Protein AF-H8GHE2-F1 (afdb_monomer)

Organism: NCBI:txid686340

InterPro domains:
  IPR023559 Flagellar transcriptional activator FlhD [PF05247] (31-109)
  IPR036194 Flagellar transcriptional activator FlhD superfamily [G3DSA:1.10.4000.10] (26-106)
  IPR036194 Flagellar transcriptional activator FlhD superfamily [SSF63592] (33-109)

Mean predicted aligned error: 15.44 Å

Sequence (134 aa):
MAPEIDEVMKSAFNNLDDYFERHATLHNKACDAEIYELNLTWLIKARELARENAILAELMMGIAEEDVRLAISQLPNKDIQHIAQSGWLCFSPRFTSHFIRSMTRRQHDIVDVLLGFSGFRRMGHRKGPKIEAD

Radius of gyration: 23.32 Å; Cα contacts (8 Å, |Δi|>4): 79; chains: 1; bounding box: 31×63×75 Å

pLDDT: mean 76.09, std 18.84, range [34.81, 97.88]

Secondary structure (DSSP, 8-state):
--HHHHHHHHHHHHHHHHHHHHHHHHHTS---HHHHHHHHHHHHHHHHHHHH-HHHHHHHH----HHHHHHHHH--HHHHHHHHTTSS-SS-----HHHHHHHTTS---HHHHHHHHTT-------PPPP----

Nearest PDB structures (foldseek):
  8j56-assembly1_E  TM=8.512E-01  e=7.783E-03  Cupriavidus necator
  2avu-assembly1_D  TM=7.614E-01  e=3.659E-03  Escherichia coli
  1g8e-assembly1_A  TM=7.540E-01  e=5.822E-03  Escherichia coli
  8j56-assembly1_B  TM=8.245E-01  e=9.264E-03  Cupriavidus necator

Solvent-accessible surface area (backbone atoms only — not comparable to full-atom values): 8049 Å² total; per-residue (Å²): 131,66,70,68,59,56,53,52,50,50,53,54,50,52,55,48,49,54,50,50,51,56,49,50,60,57,51,68,59,64,57,48,62,66,49,27,52,52,25,38,55,49,53,54,51,46,20,53,31,28,65,76,36,57,66,55,20,23,72,74,71,61,48,77,50,63,69,58,35,53,53,45,41,67,57,50,71,70,56,46,56,54,57,15,56,65,68,57,72,85,68,77,85,79,70,50,75,66,51,56,63,52,55,80,72,50,93,76,56,75,65,56,55,56,51,63,64,68,59,77,76,76,71,79,87,77,85,76,83,83,81,83,80,131

Structure (mmCIF, N/CA/C/O backbone):
data_AF-H8GHE2-F1
#
_entry.id   AF-H8GHE2-F1
#
loop_
_atom_site.group_PDB
_atom_site.id
_atom_site.type_symbol
_atom_site.label_atom_id
_atom_site.label_alt_id
_atom_site.label_comp_id
_atom_site.label_asym_id
_atom_site.label_entity_id
_atom_site.label_seq_id
_atom_site.pdbx_PDB_ins_code
_atom_site.Cartn_x
_atom_site.Cartn_y
_atom_site.Cartn_z
_atom_site.occupancy
_atom_site.B_iso_or_equiv
_atom_site.auth_seq_id
_atom_site.auth_comp_id
_atom_site.auth_asym_id
_atom_site.auth_atom_id
_atom_site.pdbx_PDB_model_num
ATOM 1 N N . MET A 1 1 ? -3.888 -41.631 -12.708 1.00 53.62 1 MET A N 1
ATOM 2 C CA . MET A 1 1 ? -2.846 -40.586 -12.802 1.00 53.62 1 MET A CA 1
ATOM 3 C C . MET A 1 1 ? -1.507 -41.299 -12.755 1.00 53.62 1 MET A C 1
ATOM 5 O O . MET A 1 1 ? -1.362 -42.164 -11.902 1.00 53.62 1 MET A O 1
ATOM 9 N N . ALA A 1 2 ? -0.618 -41.074 -13.725 1.00 59.53 2 ALA A N 1
ATOM 10 C CA . ALA A 1 2 ? 0.632 -41.830 -13.826 1.00 59.53 2 ALA A CA 1
ATOM 11 C C . ALA A 1 2 ? 1.559 -41.497 -12.635 1.00 59.53 2 ALA A C 1
ATOM 13 O O . ALA A 1 2 ? 1.726 -40.312 -12.345 1.00 59.53 2 ALA A O 1
ATOM 14 N N . PRO A 1 3 ? 2.140 -42.500 -11.952 1.00 65.12 3 PRO A N 1
ATOM 15 C CA . PRO A 1 3 ? 2.925 -42.311 -10.726 1.00 65.12 3 PRO A CA 1
ATOM 16 C C . PRO A 1 3 ? 4.155 -41.408 -10.918 1.00 65.12 3 PRO A C 1
ATOM 18 O O . PRO A 1 3 ? 4.525 -40.687 -10.001 1.00 65.12 3 PRO A O 1
ATOM 21 N N . GLU A 1 4 ? 4.719 -41.358 -12.128 1.00 67.44 4 GLU A N 1
ATOM 22 C CA . GLU A 1 4 ? 5.841 -40.472 -12.480 1.00 67.44 4 GLU A CA 1
ATOM 23 C C . GLU A 1 4 ? 5.478 -38.979 -12.419 1.00 67.44 4 GLU A C 1
ATOM 25 O O . GLU A 1 4 ? 6.302 -38.149 -12.046 1.00 67.44 4 GLU A O 1
ATOM 30 N N . ILE A 1 5 ? 4.233 -38.613 -12.744 1.00 68.12 5 ILE A N 1
ATOM 31 C CA . ILE A 1 5 ? 3.784 -37.211 -12.700 1.00 68.12 5 ILE A CA 1
ATOM 32 C C . ILE A 1 5 ? 3.668 -36.741 -11.245 1.00 68.12 5 ILE A C 1
ATOM 34 O O . ILE A 1 5 ? 3.986 -35.594 -10.937 1.00 68.12 5 ILE A O 1
ATOM 38 N N . 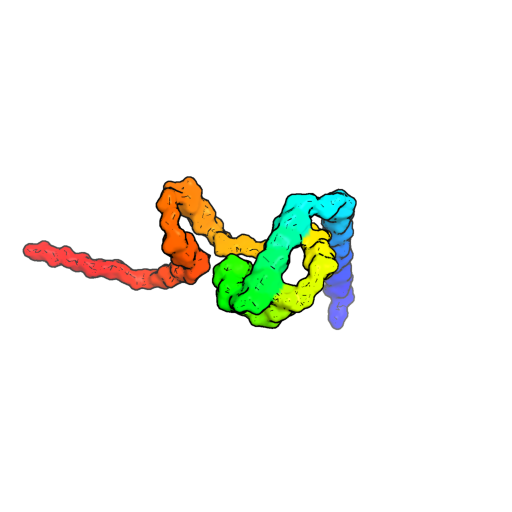ASP A 1 6 ? 3.250 -37.636 -10.352 1.00 72.75 6 ASP A N 1
ATOM 39 C CA . ASP A 1 6 ? 3.081 -37.347 -8.927 1.00 72.75 6 ASP A CA 1
ATOM 40 C C . ASP A 1 6 ? 4.438 -37.129 -8.233 1.00 72.75 6 ASP A C 1
ATOM 42 O O . ASP A 1 6 ? 4.576 -36.263 -7.369 1.00 72.75 6 ASP A O 1
ATOM 46 N N . GLU A 1 7 ? 5.469 -37.858 -8.665 1.00 77.88 7 GLU A N 1
ATOM 47 C CA . GLU A 1 7 ? 6.840 -37.728 -8.161 1.00 77.88 7 GLU A CA 1
ATOM 48 C C . GLU A 1 7 ? 7.516 -36.438 -8.657 1.00 77.88 7 GLU A C 1
ATOM 50 O O . GLU A 1 7 ? 8.134 -35.706 -7.876 1.00 77.88 7 GLU A O 1
ATOM 55 N N . VAL A 1 8 ? 7.312 -36.084 -9.932 1.00 74.81 8 VAL A N 1
ATOM 56 C CA . VAL A 1 8 ? 7.788 -34.811 -10.496 1.00 74.81 8 VAL A CA 1
ATOM 57 C C . VAL A 1 8 ? 7.095 -33.625 -9.826 1.00 74.81 8 VAL A C 1
ATOM 59 O O . VAL A 1 8 ? 7.775 -32.676 -9.436 1.00 74.81 8 VAL A O 1
ATOM 62 N N . MET A 1 9 ? 5.776 -33.682 -9.614 1.00 69.31 9 MET A N 1
ATOM 63 C CA . MET A 1 9 ? 5.053 -32.624 -8.900 1.00 69.31 9 MET A CA 1
ATOM 64 C C . MET A 1 9 ? 5.540 -32.482 -7.457 1.00 69.31 9 MET A C 1
ATOM 66 O O . MET A 1 9 ? 5.852 -31.369 -7.040 1.00 69.31 9 MET A O 1
ATOM 70 N N . LYS A 1 10 ? 5.688 -33.584 -6.710 1.00 74.00 10 LYS A N 1
ATOM 71 C CA . LYS A 1 10 ? 6.223 -33.552 -5.337 1.00 74.00 10 LYS A CA 1
ATOM 72 C C . LYS A 1 10 ? 7.630 -32.962 -5.272 1.00 74.00 10 LYS A C 1
ATOM 74 O O . LYS A 1 10 ? 7.894 -32.141 -4.402 1.00 74.00 10 LYS A O 1
ATOM 79 N N . SER A 1 11 ? 8.515 -33.313 -6.205 1.00 76.75 11 SER A N 1
ATOM 80 C CA . SER A 1 11 ? 9.862 -32.725 -6.242 1.00 76.75 11 SER A CA 1
ATOM 81 C C . SER A 1 11 ? 9.844 -31.226 -6.572 1.00 76.75 11 SER A C 1
ATOM 83 O O . SER A 1 11 ? 10.609 -30.462 -5.987 1.00 76.75 11 SER A O 1
ATOM 85 N N . ALA A 1 12 ? 8.942 -30.775 -7.450 1.00 69.56 12 ALA A N 1
ATOM 86 C CA . ALA A 1 12 ? 8.763 -29.357 -7.752 1.00 69.56 12 ALA A CA 1
ATOM 87 C C . ALA A 1 12 ? 8.222 -28.568 -6.547 1.00 69.56 12 ALA A C 1
ATOM 89 O O . ALA A 1 12 ? 8.706 -27.469 -6.287 1.00 69.56 12 ALA A O 1
ATOM 90 N N . PHE A 1 13 ? 7.274 -29.136 -5.793 1.00 70.50 13 PHE A N 1
ATOM 91 C CA . PHE A 1 13 ? 6.762 -28.529 -4.560 1.00 70.50 13 PHE A CA 1
ATOM 92 C C . PHE A 1 13 ? 7.832 -28.455 -3.468 1.00 70.50 13 PHE A C 1
ATOM 94 O O . PHE A 1 13 ? 8.051 -27.379 -2.928 1.00 70.50 13 PHE A O 1
ATOM 101 N N . ASN A 1 14 ? 8.590 -29.529 -3.239 1.00 74.75 14 ASN A N 1
ATOM 102 C CA . ASN A 1 14 ? 9.676 -29.517 -2.252 1.00 74.75 14 ASN A CA 1
ATOM 103 C C . ASN A 1 14 ? 10.767 -28.484 -2.598 1.00 74.75 14 ASN A C 1
ATOM 105 O O . ASN A 1 14 ? 11.297 -27.817 -1.718 1.00 74.75 14 ASN A O 1
ATOM 109 N N . ASN A 1 15 ? 11.078 -28.297 -3.886 1.00 71.94 15 ASN A N 1
ATOM 110 C CA . ASN A 1 15 ? 12.021 -27.259 -4.322 1.00 71.94 15 ASN A CA 1
ATOM 111 C C . ASN A 1 15 ? 11.490 -25.832 -4.093 1.00 71.94 15 ASN A C 1
ATOM 113 O O . ASN A 1 15 ? 12.281 -24.905 -3.904 1.00 71.94 15 ASN A O 1
ATOM 117 N N . LEU A 1 16 ? 10.169 -25.640 -4.142 1.00 69.06 16 LEU A N 1
ATOM 118 C CA . LEU A 1 16 ? 9.532 -24.368 -3.803 1.00 69.06 16 LEU A CA 1
ATOM 119 C C . LEU A 1 16 ? 9.547 -24.138 -2.292 1.00 69.06 16 LEU A C 1
ATOM 121 O O . LEU A 1 16 ? 9.863 -23.030 -1.869 1.00 69.06 16 LEU A O 1
ATOM 125 N N . ASP A 1 17 ? 9.284 -25.170 -1.494 1.00 70.25 17 ASP A N 1
ATOM 126 C CA . ASP A 1 17 ? 9.360 -25.099 -0.033 1.00 70.25 17 ASP A CA 1
ATOM 127 C C . ASP A 1 17 ? 10.781 -24.739 0.424 1.00 70.25 17 ASP A C 1
ATOM 129 O O . ASP A 1 17 ? 10.958 -23.774 1.166 1.00 70.25 17 ASP A O 1
ATOM 133 N N . ASP A 1 18 ? 11.808 -25.384 -0.139 1.00 73.06 18 ASP A N 1
ATOM 134 C CA . ASP A 1 18 ? 13.217 -25.031 0.082 1.00 73.06 18 ASP A CA 1
ATOM 135 C C . ASP A 1 18 ? 13.535 -23.583 -0.341 1.00 73.06 18 ASP A C 1
ATOM 137 O O . ASP A 1 18 ? 14.324 -22.883 0.305 1.00 73.06 18 ASP A O 1
ATOM 141 N N . TYR A 1 19 ? 12.946 -23.111 -1.446 1.00 70.44 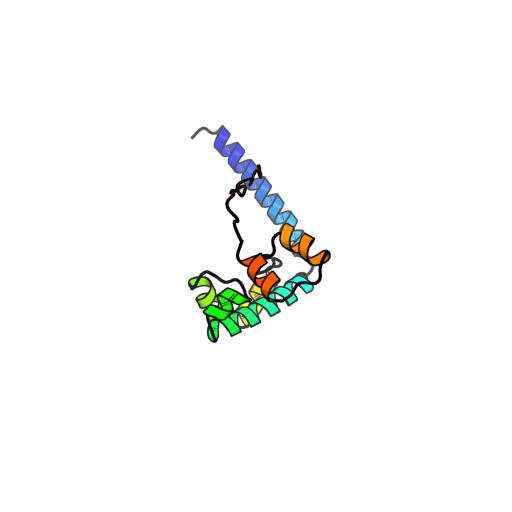19 TYR A N 1
ATOM 142 C CA . TYR A 1 19 ? 13.098 -21.729 -1.904 1.00 70.44 19 TYR A CA 1
ATOM 143 C C . TYR A 1 19 ? 12.469 -20.741 -0.913 1.00 70.44 19 TYR A C 1
ATOM 145 O O . TYR A 1 19 ? 13.109 -19.745 -0.559 1.00 70.44 19 TYR A O 1
ATOM 153 N N . PHE A 1 20 ? 11.264 -21.030 -0.418 1.00 72.12 20 PHE A N 1
ATOM 154 C CA . PHE A 1 20 ? 10.579 -20.209 0.577 1.00 72.12 20 PHE A CA 1
ATOM 155 C C . PHE A 1 20 ? 11.281 -20.243 1.936 1.00 72.12 20 PHE A C 1
ATOM 157 O O . PHE A 1 20 ? 11.421 -19.188 2.551 1.00 72.12 20 PHE A O 1
ATOM 164 N N . GLU A 1 21 ? 11.804 -21.387 2.380 1.00 72.94 21 GLU A N 1
ATOM 165 C CA . GLU A 1 21 ? 12.572 -21.499 3.626 1.00 72.94 21 GLU A CA 1
ATOM 166 C C . GLU A 1 21 ? 13.890 -20.714 3.572 1.00 72.94 21 GLU A C 1
ATOM 168 O O . GLU A 1 21 ? 14.234 -20.002 4.524 1.00 72.94 21 GLU A O 1
ATOM 173 N N . ARG A 1 22 ? 14.610 -20.765 2.442 1.00 64.62 22 ARG A N 1
ATOM 174 C CA . ARG A 1 22 ? 15.820 -19.948 2.217 1.00 64.62 22 ARG A CA 1
ATOM 175 C C . ARG A 1 22 ? 15.509 -18.454 2.189 1.00 64.62 22 ARG A C 1
ATOM 177 O O . ARG A 1 22 ? 16.282 -17.648 2.706 1.00 64.62 22 ARG A O 1
ATOM 184 N N . HIS A 1 23 ? 14.372 -18.069 1.616 1.00 57.16 23 HIS A N 1
ATOM 185 C CA . HIS A 1 23 ? 13.930 -16.675 1.635 1.00 57.16 23 HIS A CA 1
ATOM 186 C C . HIS A 1 23 ? 13.446 -16.235 3.025 1.00 57.16 23 HIS A C 1
ATOM 188 O O . HIS A 1 23 ? 13.732 -15.114 3.443 1.00 57.16 23 HIS A O 1
ATOM 194 N N . ALA A 1 24 ? 12.787 -17.116 3.779 1.00 59.38 24 ALA A N 1
ATOM 195 C CA . ALA A 1 24 ? 12.355 -16.865 5.152 1.00 59.38 24 ALA A CA 1
ATOM 196 C C . ALA A 1 24 ? 13.548 -16.707 6.111 1.00 59.38 24 ALA A C 1
ATOM 198 O O . ALA A 1 24 ? 13.525 -15.862 7.006 1.00 59.38 24 ALA A O 1
ATOM 199 N N . THR A 1 25 ? 14.635 -17.454 5.899 1.00 59.31 25 THR A N 1
ATOM 200 C CA . THR A 1 25 ? 15.885 -17.280 6.662 1.00 59.31 25 THR A CA 1
ATOM 201 C C . THR A 1 25 ? 16.610 -15.971 6.336 1.00 59.31 25 THR A C 1
ATOM 203 O O . THR A 1 25 ? 17.252 -15.410 7.224 1.00 59.31 25 THR A O 1
ATOM 206 N N . LEU A 1 26 ? 16.465 -15.434 5.119 1.00 55.16 26 LEU A N 1
ATOM 207 C CA . LEU A 1 26 ? 16.932 -14.083 4.770 1.00 55.16 26 LEU A CA 1
ATOM 208 C C . LEU A 1 26 ? 16.056 -12.984 5.393 1.00 55.16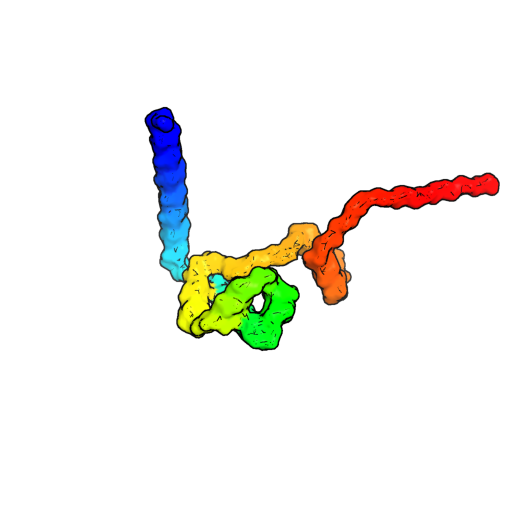 26 LEU A C 1
ATOM 210 O O . LEU A 1 26 ? 16.588 -11.978 5.853 1.00 55.16 26 LEU A O 1
ATOM 214 N N . HIS A 1 27 ? 14.743 -13.206 5.467 1.00 51.66 27 HIS A N 1
ATOM 215 C CA . HIS A 1 27 ? 13.759 -12.305 6.084 1.00 51.66 27 HIS A CA 1
ATOM 216 C C . HIS A 1 27 ? 13.899 -12.221 7.619 1.00 51.66 27 HIS A C 1
ATOM 218 O O . HIS A 1 27 ? 13.686 -11.179 8.232 1.00 51.66 27 HIS A O 1
ATOM 224 N N . ASN A 1 28 ? 14.393 -13.291 8.251 1.00 50.16 28 ASN A N 1
ATOM 225 C CA . ASN A 1 28 ? 14.718 -13.315 9.684 1.00 50.16 28 ASN A CA 1
ATOM 226 C C . ASN A 1 28 ? 15.886 -12.393 10.093 1.00 50.16 28 ASN A C 1
ATOM 228 O O . ASN A 1 28 ? 16.117 -12.189 11.289 1.00 50.16 28 ASN A O 1
ATOM 232 N N . LYS A 1 29 ? 16.613 -11.788 9.143 1.00 52.59 29 LYS A N 1
ATOM 233 C CA . LYS A 1 29 ? 17.435 -10.611 9.442 1.00 52.59 29 LYS A CA 1
ATOM 234 C C . LYS A 1 29 ? 16.517 -9.400 9.490 1.00 52.59 29 LYS A C 1
ATOM 236 O O . LYS A 1 29 ? 16.296 -8.794 8.456 1.00 52.59 29 LYS A O 1
ATOM 241 N N . ALA A 1 30 ? 16.024 -9.100 10.695 1.00 55.78 30 ALA A N 1
ATOM 242 C CA . ALA A 1 30 ? 15.385 -7.849 11.102 1.00 55.78 30 ALA A CA 1
ATOM 243 C C . ALA A 1 30 ? 14.546 -7.201 9.995 1.00 55.78 30 ALA A C 1
ATOM 245 O O . ALA A 1 30 ? 15.123 -6.495 9.176 1.00 55.78 30 ALA A O 1
ATOM 246 N N . CYS A 1 31 ? 13.220 -7.433 10.016 1.00 62.00 31 CYS A N 1
ATOM 247 C CA . CYS A 1 31 ? 12.218 -6.756 9.183 1.00 62.00 31 CYS A CA 1
ATOM 248 C C . CYS A 1 31 ? 12.779 -5.444 8.644 1.00 62.00 31 CYS A C 1
ATOM 250 O O . CYS A 1 31 ? 12.968 -4.515 9.433 1.00 62.00 31 CYS A O 1
ATOM 252 N N . ASP A 1 32 ? 13.133 -5.442 7.357 1.00 79.81 32 ASP A N 1
ATOM 253 C CA . ASP A 1 32 ? 13.855 -4.342 6.730 1.00 79.81 32 ASP A CA 1
ATOM 254 C C . ASP A 1 32 ? 13.169 -3.034 7.134 1.00 79.81 32 ASP A C 1
ATOM 256 O O . ASP A 1 32 ? 11.985 -2.830 6.849 1.00 79.81 32 ASP A O 1
ATOM 260 N N . ALA A 1 33 ? 13.879 -2.221 7.922 1.00 86.81 33 ALA A N 1
ATOM 261 C CA . ALA A 1 33 ? 13.288 -1.072 8.592 1.00 86.81 33 ALA A CA 1
ATOM 262 C C . ALA A 1 33 ? 12.727 -0.081 7.567 1.00 86.81 33 ALA A C 1
ATOM 264 O O . ALA A 1 33 ? 11.680 0.517 7.806 1.00 86.81 33 ALA A O 1
ATOM 265 N N . GLU A 1 34 ? 13.362 0.017 6.396 1.00 89.31 34 GLU A N 1
ATOM 266 C CA . GLU A 1 34 ? 12.899 0.865 5.303 1.00 89.31 34 GLU A CA 1
ATOM 267 C C . GLU A 1 34 ? 11.597 0.317 4.707 1.00 89.31 34 GLU A C 1
ATOM 269 O O . GLU A 1 34 ? 10.641 1.071 4.503 1.00 89.31 34 GLU A O 1
ATOM 274 N N . ILE A 1 35 ? 11.507 -1.001 4.486 1.00 90.81 35 ILE A N 1
ATOM 275 C CA . ILE A 1 35 ? 10.271 -1.642 4.003 1.00 90.81 35 ILE A CA 1
ATOM 276 C C . ILE A 1 35 ? 9.143 -1.474 5.024 1.00 90.81 35 ILE A C 1
ATOM 278 O O . ILE A 1 35 ? 8.018 -1.137 4.646 1.00 90.81 35 ILE A O 1
ATOM 282 N N . TYR A 1 36 ? 9.433 -1.665 6.312 1.00 93.06 36 TYR A N 1
ATOM 283 C CA . TYR A 1 36 ? 8.461 -1.460 7.382 1.00 93.06 36 TYR A CA 1
ATOM 284 C C . TYR A 1 36 ? 7.929 -0.024 7.391 1.00 93.06 36 TYR A C 1
ATOM 286 O O . TYR A 1 36 ? 6.713 0.176 7.393 1.00 93.06 36 TYR A O 1
ATOM 294 N N . GLU A 1 37 ? 8.811 0.977 7.366 1.00 94.75 37 GLU A N 1
ATOM 295 C CA . GLU A 1 37 ? 8.421 2.390 7.394 1.00 94.75 37 GLU A CA 1
ATOM 296 C C . GLU A 1 37 ? 7.613 2.796 6.155 1.00 94.75 37 GLU A C 1
ATOM 298 O O . GLU A 1 37 ? 6.592 3.487 6.278 1.00 94.75 37 GLU A O 1
ATOM 303 N N . LEU A 1 38 ? 8.016 2.322 4.971 1.00 95.38 38 LEU A N 1
ATOM 304 C CA . LEU A 1 38 ? 7.284 2.539 3.723 1.00 95.38 38 LEU A CA 1
ATOM 305 C C . LEU A 1 38 ? 5.885 1.926 3.782 1.00 95.38 38 LEU A C 1
ATOM 307 O O . LEU A 1 38 ? 4.900 2.605 3.477 1.00 95.38 38 LEU A O 1
ATOM 311 N N . ASN A 1 39 ? 5.782 0.669 4.212 1.00 95.94 39 ASN A N 1
ATOM 312 C CA . ASN A 1 39 ? 4.502 -0.017 4.335 1.00 95.94 39 ASN A CA 1
ATOM 313 C C . ASN A 1 39 ? 3.596 0.658 5.359 1.00 95.94 39 ASN A C 1
ATOM 315 O O . ASN A 1 39 ? 2.422 0.895 5.080 1.00 95.94 39 ASN A O 1
ATOM 319 N N . LEU A 1 40 ? 4.137 0.994 6.529 1.00 96.50 40 LEU A N 1
ATOM 320 C CA . LEU A 1 40 ? 3.390 1.638 7.600 1.00 96.50 40 LEU A CA 1
ATOM 321 C C . LEU A 1 40 ? 2.816 2.978 7.129 1.00 96.50 40 LEU A C 1
ATOM 323 O O . LEU A 1 40 ? 1.623 3.237 7.297 1.00 96.50 40 LEU A O 1
ATOM 327 N N . THR A 1 41 ? 3.645 3.801 6.486 1.00 97.38 41 THR A N 1
ATOM 328 C CA . THR A 1 41 ? 3.241 5.109 5.954 1.00 97.38 41 THR A CA 1
ATOM 329 C C . THR A 1 41 ? 2.165 4.955 4.883 1.00 97.38 41 THR A C 1
ATOM 331 O O . THR A 1 41 ? 1.141 5.644 4.920 1.00 97.38 41 THR A O 1
ATOM 334 N N . TRP A 1 42 ? 2.359 4.014 3.956 1.00 96.94 42 TRP A N 1
ATOM 335 C CA . TRP A 1 42 ? 1.400 3.741 2.893 1.00 96.94 42 TRP A CA 1
ATOM 336 C C . TRP A 1 42 ? 0.052 3.266 3.450 1.00 96.94 42 TRP A C 1
ATOM 338 O O . TRP A 1 42 ? -0.979 3.827 3.087 1.00 96.94 42 TRP A O 1
ATOM 348 N N . LEU A 1 43 ? 0.045 2.298 4.374 1.00 97.38 43 LEU A N 1
ATOM 349 C CA . LEU A 1 43 ? -1.171 1.729 4.972 1.00 97.38 43 LEU A CA 1
ATOM 350 C C . LEU A 1 43 ? -1.957 2.765 5.782 1.00 97.38 43 LEU A C 1
ATOM 352 O O . LEU A 1 43 ? -3.187 2.813 5.696 1.00 97.38 43 LEU A O 1
ATOM 356 N N . ILE A 1 44 ? -1.264 3.617 6.546 1.00 97.88 44 ILE A N 1
ATOM 357 C CA . ILE A 1 44 ? -1.899 4.713 7.287 1.00 97.88 44 ILE A CA 1
ATOM 358 C C . ILE A 1 44 ? -2.600 5.658 6.312 1.00 97.88 44 ILE A C 1
ATOM 360 O O . ILE A 1 44 ? -3.786 5.947 6.500 1.00 97.88 44 ILE A O 1
ATOM 364 N N . LYS A 1 45 ? -1.902 6.089 5.252 1.00 97.50 45 LYS A N 1
ATOM 365 C CA . LYS A 1 45 ? -2.472 7.028 4.283 1.00 97.50 45 LYS A CA 1
ATOM 366 C C . LYS A 1 45 ? -3.598 6.405 3.461 1.00 97.50 45 LYS A C 1
ATOM 368 O O . LYS A 1 45 ? -4.607 7.059 3.203 1.00 97.50 45 LYS A O 1
ATOM 373 N N . ALA A 1 46 ? -3.454 5.137 3.087 1.00 96.81 46 ALA A N 1
ATOM 374 C CA . ALA A 1 46 ? -4.475 4.379 2.378 1.00 96.81 46 ALA A CA 1
ATOM 375 C C . ALA A 1 46 ? -5.766 4.288 3.199 1.00 96.81 46 ALA A C 1
ATOM 377 O O . ALA A 1 46 ? -6.844 4.546 2.668 1.00 96.81 46 ALA A O 1
ATOM 378 N N . ARG A 1 47 ? -5.667 3.998 4.502 1.00 97.62 47 ARG A N 1
ATOM 379 C CA . ARG A 1 47 ? -6.826 3.949 5.401 1.00 97.62 47 ARG A CA 1
ATOM 380 C C . ARG A 1 47 ? -7.480 5.309 5.607 1.00 97.62 47 ARG A C 1
ATOM 382 O O . ARG A 1 47 ? -8.705 5.375 5.624 1.00 97.62 47 ARG A O 1
ATOM 389 N N . GLU A 1 48 ? -6.690 6.364 5.787 1.00 97.50 48 GLU A N 1
ATOM 390 C CA . GLU A 1 48 ? -7.194 7.740 5.893 1.00 97.50 48 GLU A CA 1
ATOM 391 C C . GLU A 1 48 ? -8.035 8.097 4.659 1.00 97.50 48 GLU A C 1
ATOM 393 O O . GLU A 1 48 ? -9.226 8.378 4.780 1.00 97.50 48 GLU A O 1
ATOM 398 N N . LEU A 1 49 ? -7.459 7.947 3.462 1.00 96.81 49 LEU A N 1
ATOM 399 C CA . LEU A 1 49 ? -8.154 8.251 2.212 1.00 96.81 49 LEU A CA 1
ATOM 400 C C . LEU A 1 49 ? -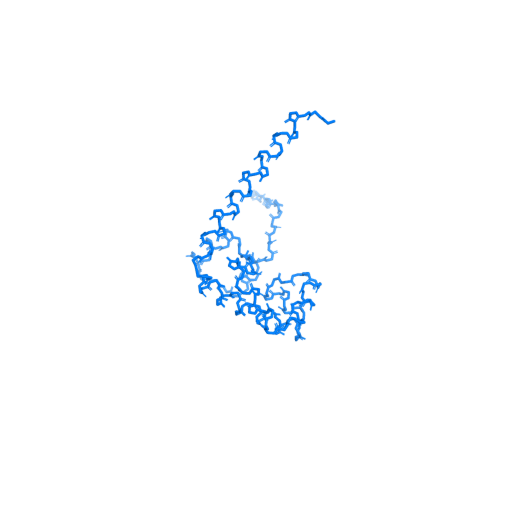9.353 7.330 1.968 1.00 96.81 49 LEU A C 1
ATOM 402 O O . LEU A 1 49 ? -10.388 7.801 1.513 1.00 96.81 49 LEU A O 1
ATOM 406 N N . ALA A 1 50 ? -9.255 6.039 2.290 1.00 96.31 50 ALA A N 1
ATOM 407 C CA . ALA A 1 50 ? -10.367 5.106 2.115 1.00 96.31 50 ALA A CA 1
ATOM 408 C C . ALA A 1 50 ? -11.570 5.435 3.017 1.00 96.31 50 ALA A C 1
ATOM 410 O O . ALA A 1 50 ? -12.704 5.164 2.630 1.00 96.31 50 ALA A O 1
ATOM 411 N N . ARG A 1 51 ? -11.342 6.032 4.197 1.00 95.88 51 ARG A N 1
ATOM 412 C CA . ARG A 1 51 ? -12.415 6.501 5.093 1.00 95.88 51 ARG A CA 1
ATOM 413 C C . ARG A 1 51 ? -13.041 7.808 4.632 1.00 95.88 51 ARG A C 1
ATOM 415 O O . ARG A 1 51 ? -14.243 7.989 4.783 1.00 95.88 51 ARG A O 1
ATOM 422 N N . GLU A 1 52 ? -12.221 8.724 4.129 1.00 95.38 52 GLU A N 1
ATOM 423 C CA . GLU A 1 52 ? -12.667 10.069 3.765 1.00 95.38 52 GLU A CA 1
ATOM 424 C C . GLU A 1 52 ? -13.291 10.117 2.370 1.00 95.38 52 GLU A C 1
ATOM 426 O O . GLU A 1 52 ? -14.339 10.731 2.173 1.00 95.38 52 GLU A O 1
ATOM 431 N N . ASN A 1 53 ? -12.639 9.494 1.386 1.00 93.25 53 ASN A N 1
ATOM 432 C CA . ASN A 1 53 ? -13.043 9.553 -0.010 1.00 93.25 53 ASN A CA 1
ATOM 433 C C . ASN A 1 53 ? -12.475 8.369 -0.812 1.00 93.25 53 ASN A C 1
ATOM 435 O O . ASN A 1 53 ? -11.322 8.377 -1.257 1.00 93.25 53 ASN A O 1
ATOM 439 N N . ALA A 1 54 ? -13.330 7.381 -1.080 1.00 88.56 54 ALA A N 1
ATOM 440 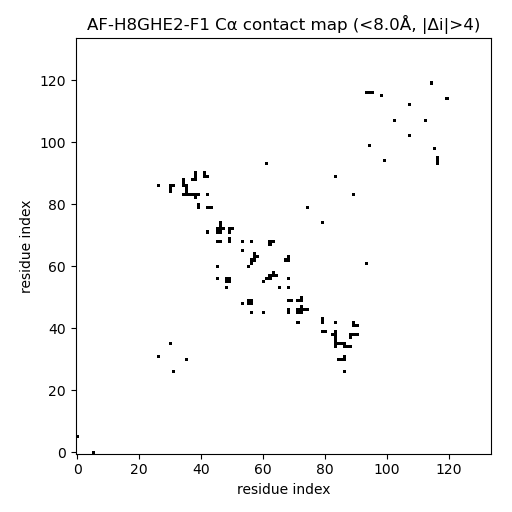C CA . ALA A 1 54 ? -12.970 6.187 -1.844 1.00 88.56 54 ALA A CA 1
ATOM 441 C C . ALA A 1 54 ? -12.418 6.497 -3.251 1.00 88.56 54 ALA A C 1
ATOM 443 O O . ALA A 1 54 ? -11.523 5.793 -3.719 1.00 88.56 54 ALA A O 1
ATOM 444 N N . ILE A 1 55 ? -12.883 7.575 -3.896 1.00 91.25 55 ILE A N 1
ATOM 445 C CA . ILE A 1 55 ? -12.394 8.002 -5.217 1.00 91.25 55 ILE A CA 1
ATOM 446 C C . ILE A 1 55 ? -10.950 8.504 -5.110 1.00 91.25 55 ILE A C 1
ATOM 448 O O . ILE A 1 55 ? -10.117 8.188 -5.958 1.00 91.25 55 ILE A O 1
ATOM 452 N N . LEU A 1 56 ? -10.611 9.255 -4.057 1.00 90.75 56 LEU A N 1
ATOM 453 C CA . LEU A 1 56 ? -9.228 9.691 -3.834 1.00 90.75 56 LEU A CA 1
ATOM 454 C C . LEU A 1 56 ? -8.313 8.517 -3.482 1.00 90.75 56 LEU A C 1
ATOM 456 O O . LEU A 1 56 ? -7.182 8.474 -3.966 1.00 90.75 56 LEU A O 1
ATOM 460 N N . ALA A 1 57 ? -8.792 7.548 -2.700 1.00 93.25 57 ALA A N 1
ATOM 461 C CA . ALA A 1 57 ? -8.041 6.323 -2.431 1.00 93.25 57 ALA A CA 1
ATOM 462 C C . ALA A 1 57 ? -7.732 5.554 -3.730 1.00 93.25 57 ALA A C 1
ATOM 464 O O . ALA A 1 57 ? -6.604 5.105 -3.936 1.00 93.25 57 ALA A O 1
ATOM 465 N N . GLU A 1 58 ? -8.690 5.472 -4.651 1.00 92.00 58 GLU A N 1
ATOM 466 C CA . GLU A 1 58 ? -8.469 4.883 -5.972 1.00 92.00 58 GLU A CA 1
ATOM 467 C C . GLU A 1 58 ? -7.449 5.678 -6.798 1.00 92.00 58 GLU A C 1
ATOM 469 O O . GLU A 1 58 ? -6.438 5.130 -7.239 1.00 92.00 58 GLU A O 1
ATOM 474 N N . LEU A 1 59 ? -7.665 6.982 -6.971 1.00 88.81 59 LEU A N 1
ATOM 475 C CA . LEU A 1 59 ? -6.853 7.809 -7.868 1.00 88.81 59 LEU A CA 1
ATOM 476 C C . LEU A 1 59 ? -5.429 8.045 -7.352 1.00 88.81 59 LEU A C 1
ATOM 478 O O . LEU A 1 59 ? -4.469 8.002 -8.130 1.00 88.81 59 LEU A O 1
ATOM 482 N N . MET A 1 60 ? -5.271 8.306 -6.054 1.00 90.38 60 MET A N 1
ATOM 483 C CA . MET A 1 60 ? -3.974 8.630 -5.455 1.00 90.38 60 MET A CA 1
ATOM 484 C C . MET A 1 60 ? -3.206 7.372 -5.068 1.00 90.38 60 MET A C 1
ATOM 486 O O . MET A 1 60 ? -2.033 7.248 -5.418 1.00 90.38 60 MET A O 1
ATOM 490 N N . MET A 1 61 ? -3.865 6.422 -4.400 1.00 92.69 61 MET A N 1
ATOM 491 C CA . MET A 1 61 ? -3.198 5.225 -3.874 1.00 92.69 61 MET A CA 1
ATOM 492 C C . MET A 1 61 ? -3.237 4.047 -4.851 1.00 92.69 61 MET A C 1
ATOM 494 O O . MET A 1 61 ? -2.488 3.092 -4.670 1.00 92.69 61 MET A O 1
ATOM 498 N N . GLY A 1 62 ? -4.049 4.115 -5.914 1.00 91.25 62 GLY A N 1
ATOM 499 C CA . GLY A 1 62 ? -4.174 3.039 -6.901 1.00 91.25 62 GLY A CA 1
ATOM 500 C C . GLY A 1 62 ? -4.992 1.842 -6.413 1.00 91.25 62 GLY A C 1
ATOM 501 O O . GLY A 1 62 ? -4.878 0.762 -6.985 1.00 91.25 62 GLY A O 1
ATOM 502 N N . ILE A 1 63 ? -5.790 2.003 -5.353 1.00 93.44 63 ILE A N 1
ATOM 503 C CA . ILE A 1 63 ? -6.589 0.916 -4.775 1.00 93.44 63 ILE A CA 1
ATOM 504 C C . ILE A 1 63 ? -7.917 0.861 -5.531 1.00 93.44 63 ILE A C 1
ATOM 506 O O . ILE A 1 63 ? -8.883 1.501 -5.124 1.00 93.44 63 ILE A O 1
ATOM 510 N N . ALA A 1 64 ? -7.936 0.174 -6.674 1.00 91.44 64 ALA A N 1
ATOM 511 C CA . ALA A 1 64 ? -9.082 0.139 -7.591 1.00 91.44 64 ALA A CA 1
ATOM 512 C C . ALA A 1 64 ? -10.242 -0.748 -7.113 1.00 91.44 64 ALA A C 1
ATOM 514 O O . ALA A 1 64 ? -11.399 -0.490 -7.433 1.00 91.44 64 ALA A O 1
ATOM 515 N N . GLU A 1 65 ? -9.938 -1.790 -6.345 1.00 94.50 65 GLU A N 1
ATOM 516 C CA . GLU A 1 65 ? -10.942 -2.722 -5.845 1.00 94.50 65 GLU A CA 1
ATOM 517 C C . GLU A 1 65 ? -11.647 -2.152 -4.609 1.00 94.50 65 GLU A C 1
ATOM 519 O O . GLU A 1 65 ? -11.007 -1.771 -3.624 1.00 94.50 65 GLU A O 1
ATOM 524 N N . GLU A 1 66 ? -12.977 -2.083 -4.665 1.00 94.25 66 GLU A N 1
ATOM 525 C CA . GLU A 1 66 ? -13.793 -1.517 -3.590 1.00 94.25 66 GLU A CA 1
ATOM 526 C C . GLU A 1 66 ? -13.682 -2.318 -2.294 1.00 94.25 66 GLU A C 1
ATOM 528 O O . GLU A 1 66 ? -13.471 -1.723 -1.237 1.00 94.25 66 GLU A O 1
ATOM 533 N N . ASP A 1 67 ? -13.723 -3.646 -2.381 1.00 96.06 67 ASP A N 1
ATOM 534 C CA . ASP A 1 67 ? -13.611 -4.535 -1.222 1.00 96.06 67 ASP A CA 1
ATOM 535 C C . ASP A 1 67 ? -12.282 -4.334 -0.483 1.00 96.06 67 ASP A C 1
ATOM 537 O O . ASP A 1 67 ? -12.241 -4.285 0.749 1.00 96.06 67 ASP A O 1
ATOM 541 N N . VAL A 1 68 ? -11.195 -4.108 -1.226 1.00 94.62 68 VAL A N 1
ATOM 542 C CA . VAL A 1 68 ? -9.878 -3.804 -0.651 1.00 94.62 68 VAL A CA 1
ATOM 543 C C . VAL A 1 68 ? -9.882 -2.437 0.031 1.00 94.62 68 VAL A C 1
ATOM 545 O O . VAL A 1 68 ? -9.371 -2.312 1.146 1.00 94.62 68 VAL A O 1
ATOM 548 N N . ARG A 1 69 ? -10.487 -1.406 -0.578 1.00 95.56 69 ARG A N 1
ATOM 549 C CA . ARG A 1 69 ? -10.635 -0.089 0.073 1.00 95.56 69 ARG A CA 1
ATOM 550 C C . ARG A 1 69 ? -11.445 -0.192 1.362 1.00 95.56 69 ARG A C 1
ATOM 552 O O . ARG A 1 69 ? -11.040 0.382 2.374 1.00 95.56 69 ARG A O 1
ATOM 559 N N . LEU A 1 70 ? -12.551 -0.935 1.345 1.00 96.12 70 LEU A N 1
ATOM 560 C CA . LEU A 1 70 ? -13.395 -1.158 2.517 1.00 96.12 70 LEU A CA 1
ATOM 561 C C . LEU A 1 70 ? -12.624 -1.883 3.622 1.00 96.12 70 LEU A C 1
ATOM 563 O O . LEU A 1 70 ? -12.599 -1.391 4.753 1.00 96.12 70 LEU A O 1
ATOM 567 N N . ALA A 1 71 ? -11.925 -2.972 3.299 1.00 96.75 71 ALA A N 1
ATOM 568 C CA . ALA A 1 71 ? -11.091 -3.695 4.255 1.00 96.75 71 ALA A CA 1
ATOM 569 C C . ALA A 1 71 ? -10.014 -2.785 4.869 1.00 96.75 71 ALA A C 1
ATOM 571 O O . ALA A 1 71 ? -9.894 -2.693 6.092 1.00 96.75 71 ALA A O 1
ATOM 572 N N . ILE A 1 72 ? -9.288 -2.033 4.034 1.00 96.25 72 ILE A N 1
ATOM 573 C CA . ILE A 1 72 ? -8.252 -1.095 4.485 1.00 96.25 72 ILE A CA 1
ATOM 574 C C . ILE A 1 72 ? -8.845 -0.005 5.385 1.00 96.25 72 ILE A C 1
ATOM 576 O O . ILE A 1 72 ? -8.257 0.312 6.422 1.00 96.25 72 ILE A O 1
ATOM 580 N N . SER A 1 73 ? -10.022 0.533 5.049 1.00 96.88 73 SER A N 1
ATOM 581 C CA . SER A 1 73 ? -10.706 1.555 5.855 1.00 96.88 73 SER A CA 1
ATOM 582 C C . SER A 1 73 ? -11.012 1.078 7.285 1.00 96.88 73 SER A C 1
ATOM 584 O O . SER A 1 73 ? -11.065 1.882 8.219 1.00 96.88 73 SER A O 1
ATOM 586 N N . GLN A 1 74 ? -11.160 -0.230 7.495 1.00 97.12 74 GLN A N 1
ATOM 587 C CA . GLN A 1 74 ? -11.523 -0.818 8.784 1.00 97.12 74 GLN A CA 1
ATOM 588 C C . GLN A 1 74 ? -10.316 -1.334 9.580 1.00 97.12 74 GLN A C 1
ATOM 590 O O . GLN A 1 74 ? -10.466 -1.633 10.764 1.00 97.12 74 GLN A O 1
ATOM 595 N N . LEU A 1 75 ? -9.115 -1.368 8.989 1.00 96.31 75 LEU A N 1
ATOM 596 C CA . LEU A 1 75 ? -7.925 -1.902 9.653 1.00 96.31 75 LEU A CA 1
ATOM 597 C C . LEU A 1 75 ? -7.596 -1.142 10.953 1.00 96.31 75 LEU A C 1
ATOM 599 O O . LEU A 1 75 ? -7.381 0.082 10.927 1.00 96.31 75 LEU A O 1
ATOM 603 N N . PRO A 1 76 ? -7.493 -1.833 12.102 1.00 96.56 76 PRO A N 1
ATOM 604 C CA . PRO A 1 76 ? -6.998 -1.233 13.332 1.00 96.56 76 PRO A CA 1
ATOM 605 C C . PRO A 1 76 ? -5.485 -0.982 13.244 1.00 96.56 76 PRO A C 1
ATOM 607 O O . PRO A 1 76 ? -4.765 -1.609 12.471 1.00 96.56 76 PRO A O 1
ATOM 610 N N . ASN A 1 77 ? -4.971 -0.062 14.070 1.00 95.50 77 ASN A N 1
ATOM 611 C CA . ASN A 1 77 ? -3.543 0.300 14.062 1.00 95.50 77 ASN A CA 1
ATOM 612 C C . ASN A 1 77 ? -2.616 -0.900 14.292 1.00 95.50 77 ASN A C 1
ATOM 614 O O . ASN A 1 77 ? -1.556 -0.973 13.681 1.00 95.50 77 ASN A O 1
ATOM 618 N N . LYS A 1 78 ? -3.025 -1.835 15.155 1.00 95.44 78 LYS A N 1
ATOM 619 C CA . LYS A 1 78 ? -2.255 -3.047 15.449 1.00 95.44 78 LYS A CA 1
ATOM 620 C C . LYS A 1 78 ? -2.067 -3.910 14.198 1.00 95.44 78 LYS A C 1
ATOM 622 O O . LYS A 1 78 ? -0.963 -4.377 13.944 1.00 95.44 78 LYS A O 1
ATOM 627 N N . ASP A 1 79 ? -3.119 -4.068 13.400 1.00 95.88 79 ASP A N 1
ATOM 628 C CA . ASP A 1 79 ? -3.066 -4.889 12.191 1.00 95.88 79 ASP A CA 1
ATOM 629 C C . ASP A 1 79 ? -2.285 -4.179 11.086 1.00 95.88 79 ASP A C 1
ATOM 631 O O . ASP A 1 79 ? -1.522 -4.820 10.376 1.00 95.88 79 ASP A O 1
ATOM 635 N N . ILE A 1 80 ? -2.366 -2.845 11.003 1.00 97.12 80 ILE A N 1
ATOM 636 C CA . ILE A 1 80 ? -1.485 -2.056 10.128 1.00 97.12 80 ILE A CA 1
ATOM 637 C C . ILE A 1 80 ? -0.010 -2.307 10.461 1.00 97.12 80 ILE A C 1
ATOM 639 O O . ILE A 1 80 ? 0.781 -2.579 9.562 1.00 97.12 80 ILE A O 1
ATOM 643 N N . GLN A 1 81 ? 0.363 -2.223 11.741 1.00 94.81 81 GLN A N 1
ATOM 644 C CA . GLN A 1 81 ? 1.741 -2.466 12.178 1.00 94.81 81 GLN A CA 1
ATOM 645 C C . GLN A 1 81 ? 2.183 -3.895 11.858 1.00 94.81 81 GLN A C 1
ATOM 647 O O . GLN A 1 81 ? 3.311 -4.104 11.421 1.00 94.81 81 GLN A O 1
ATOM 652 N N . HIS A 1 82 ? 1.288 -4.868 12.031 1.00 92.38 82 HIS A N 1
ATOM 653 C CA . HIS A 1 82 ? 1.568 -6.261 11.707 1.00 92.38 82 HIS A CA 1
ATOM 654 C C . HIS A 1 82 ? 1.765 -6.485 10.200 1.00 92.38 82 HIS A C 1
ATOM 656 O O . HIS A 1 82 ? 2.752 -7.091 9.794 1.00 92.38 82 HIS A O 1
ATOM 662 N N . ILE A 1 83 ? 0.882 -5.944 9.354 1.00 92.62 83 ILE A N 1
ATOM 663 C CA . ILE A 1 83 ? 0.999 -6.047 7.890 1.00 92.62 83 ILE A CA 1
ATOM 664 C C . ILE A 1 83 ? 2.272 -5.344 7.401 1.00 92.62 83 ILE A C 1
ATOM 666 O O . ILE A 1 83 ? 2.959 -5.853 6.512 1.00 92.62 83 ILE A O 1
ATOM 670 N N . ALA A 1 84 ? 2.635 -4.211 8.009 1.00 94.00 84 ALA A N 1
ATOM 671 C CA . ALA A 1 84 ? 3.860 -3.498 7.670 1.00 94.00 84 ALA A CA 1
ATOM 672 C C . ALA A 1 84 ? 5.124 -4.347 7.888 1.00 94.00 84 ALA A C 1
ATOM 674 O O . ALA A 1 84 ? 6.098 -4.183 7.156 1.00 94.00 84 ALA A O 1
ATOM 675 N N . GLN A 1 85 ? 5.081 -5.302 8.822 1.00 91.94 85 GLN A N 1
ATOM 676 C CA . GLN A 1 85 ? 6.172 -6.239 9.110 1.00 91.94 85 GLN A CA 1
ATOM 677 C C . GLN A 1 85 ? 6.245 -7.434 8.149 1.00 91.94 85 GLN A C 1
ATOM 679 O O . GLN A 1 85 ? 7.105 -8.298 8.308 1.00 91.94 85 GLN A O 1
ATOM 684 N N . SER A 1 86 ? 5.377 -7.500 7.136 1.00 84.62 86 SER A N 1
ATOM 685 C CA . SER A 1 86 ? 5.363 -8.605 6.167 1.00 84.62 86 SER A CA 1
ATOM 686 C C . SER A 1 86 ? 6.659 -8.734 5.361 1.00 84.62 86 SER A C 1
ATOM 688 O O . 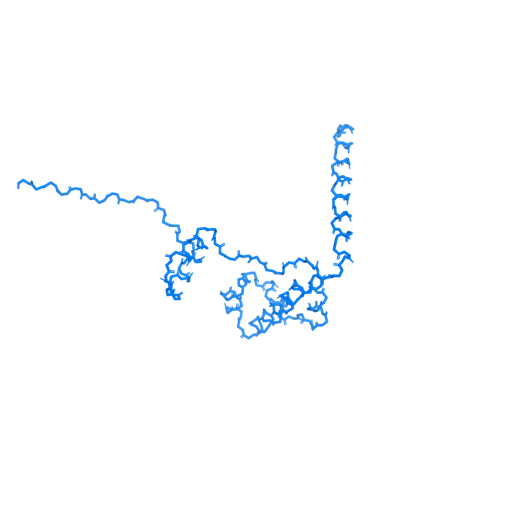SER A 1 86 ? 6.893 -9.791 4.784 1.00 84.62 86 SER A O 1
ATOM 690 N N . GLY A 1 87 ? 7.491 -7.684 5.312 1.00 82.44 87 GLY A N 1
ATOM 691 C CA . GLY A 1 87 ? 8.734 -7.577 4.530 1.00 82.44 87 GLY A CA 1
ATOM 692 C C . GLY A 1 87 ? 8.558 -7.639 3.015 1.00 82.44 87 GLY A C 1
ATOM 693 O O . GLY A 1 87 ? 9.538 -7.757 2.285 1.00 82.44 87 GLY A O 1
ATOM 694 N N . TRP A 1 88 ? 7.321 -7.501 2.542 1.00 86.00 88 TRP A N 1
ATOM 695 C CA . TRP A 1 88 ? 6.992 -7.232 1.146 1.00 86.00 88 TRP A CA 1
ATOM 696 C C . TRP A 1 88 ? 6.371 -5.844 1.068 1.00 86.00 88 TRP A C 1
ATOM 698 O O . TRP A 1 88 ? 5.651 -5.444 1.981 1.00 86.00 88 TRP A O 1
ATOM 708 N N . LEU A 1 89 ? 6.613 -5.106 -0.015 1.00 90.62 89 LEU A N 1
ATOM 709 C CA . LEU A 1 89 ? 5.938 -3.824 -0.210 1.00 90.62 89 LEU A CA 1
ATOM 710 C C . LEU A 1 89 ? 4.426 -4.041 -0.358 1.00 90.62 89 LEU A C 1
ATOM 712 O O . LEU A 1 89 ? 3.985 -4.835 -1.187 1.00 90.62 89 LEU A O 1
ATOM 716 N N . CYS A 1 90 ? 3.626 -3.293 0.403 1.00 91.62 90 CYS A N 1
ATOM 717 C CA . CYS A 1 90 ? 2.160 -3.349 0.346 1.00 91.62 90 CYS A CA 1
ATOM 718 C C . CYS A 1 90 ? 1.566 -2.692 -0.914 1.00 91.62 90 CYS A C 1
ATOM 720 O O . CYS A 1 90 ? 0.348 -2.637 -1.068 1.00 91.62 90 CYS A O 1
ATOM 722 N N . PHE A 1 91 ? 2.407 -2.172 -1.807 1.00 90.56 91 PHE A N 1
ATOM 723 C CA . PHE A 1 91 ? 1.998 -1.506 -3.036 1.00 90.56 91 PHE A CA 1
ATOM 724 C C . PHE A 1 91 ? 2.889 -1.915 -4.206 1.00 90.56 91 PHE A C 1
ATOM 726 O O . PHE A 1 91 ? 4.044 -2.306 -4.036 1.00 90.56 91 PHE A O 1
ATOM 733 N N . SER A 1 92 ? 2.353 -1.774 -5.418 1.00 86.38 92 SER A N 1
ATOM 734 C CA . SER A 1 92 ? 3.094 -1.994 -6.657 1.00 86.38 92 SER A CA 1
ATOM 735 C C . SER A 1 92 ? 3.400 -0.666 -7.362 1.00 86.38 92 SER A C 1
ATOM 737 O O . SER A 1 92 ? 2.608 0.281 -7.288 1.00 86.38 92 SER A O 1
ATOM 739 N N . PRO A 1 93 ? 4.544 -0.550 -8.060 1.00 85.06 93 PRO A N 1
ATOM 740 C CA . PRO A 1 93 ? 4.836 0.624 -8.869 1.00 85.06 93 PRO A CA 1
ATOM 741 C C . PRO A 1 93 ? 3.789 0.823 -9.970 1.00 85.06 93 PRO A C 1
ATOM 743 O O . PRO A 1 93 ? 3.555 -0.056 -10.794 1.00 85.06 93 PRO A O 1
ATOM 746 N N . ARG A 1 94 ? 3.211 2.025 -10.037 1.00 83.88 94 ARG A N 1
ATOM 747 C CA . ARG A 1 94 ? 2.265 2.419 -11.098 1.00 83.88 94 ARG A CA 1
ATOM 748 C C . ARG A 1 94 ? 2.938 2.934 -12.369 1.00 83.88 94 ARG A C 1
ATOM 750 O O . ARG A 1 94 ? 2.284 3.153 -13.386 1.00 83.88 94 ARG A O 1
ATOM 757 N N . PHE A 1 95 ? 4.232 3.220 -12.301 1.00 82.56 95 PHE A N 1
ATOM 758 C CA . PHE A 1 95 ? 4.966 3.785 -13.419 1.00 82.56 95 PHE A CA 1
ATOM 759 C C . PHE A 1 95 ? 5.379 2.694 -14.399 1.00 82.56 95 PHE A C 1
ATOM 761 O O . PHE A 1 95 ? 5.923 1.662 -14.013 1.00 82.56 95 PHE A O 1
ATOM 768 N N . THR A 1 96 ? 5.206 2.959 -15.691 1.00 82.75 96 THR A N 1
ATOM 769 C CA . THR A 1 96 ? 5.805 2.106 -16.718 1.00 82.75 96 THR A CA 1
ATOM 770 C C . THR A 1 96 ? 7.305 2.381 -16.822 1.00 82.75 96 THR A C 1
ATOM 772 O O . THR A 1 96 ? 7.782 3.488 -16.559 1.00 82.75 96 THR A O 1
ATOM 775 N N . SER A 1 97 ? 8.072 1.393 -17.280 1.00 81.56 97 SER A N 1
ATOM 776 C CA . SER A 1 97 ? 9.504 1.575 -17.553 1.00 81.56 97 SER A CA 1
ATOM 777 C C . SER A 1 97 ? 9.764 2.706 -18.559 1.00 81.56 97 SER A C 1
ATOM 779 O O . SER A 1 97 ? 10.733 3.454 -18.421 1.00 81.56 97 SER A O 1
ATOM 781 N N . HIS A 1 98 ? 8.871 2.877 -19.541 1.00 79.06 98 HIS A N 1
ATOM 782 C CA . HIS A 1 98 ? 8.898 4.002 -20.473 1.00 79.06 98 HIS A CA 1
ATOM 783 C C . HIS A 1 98 ? 8.700 5.337 -19.752 1.00 79.06 98 HIS A C 1
ATOM 785 O O . HIS A 1 98 ? 9.478 6.264 -19.975 1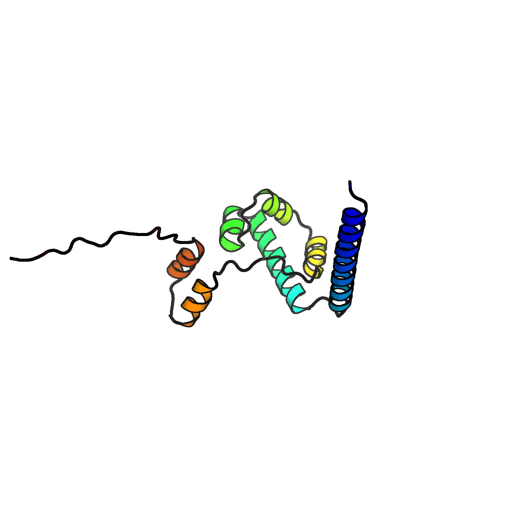.00 79.06 98 HIS A O 1
ATOM 791 N N . PHE A 1 99 ? 7.703 5.423 -18.865 1.00 79.88 99 PHE A N 1
ATOM 792 C CA . PHE A 1 99 ? 7.440 6.626 -18.083 1.00 79.88 99 PHE A CA 1
ATOM 793 C C . PHE A 1 99 ? 8.685 7.058 -17.301 1.00 79.88 99 PHE A C 1
ATOM 795 O O . PHE A 1 99 ? 9.165 8.171 -17.502 1.00 79.88 99 PHE A O 1
ATOM 802 N N . ILE A 1 100 ? 9.294 6.153 -16.529 1.00 80.62 100 ILE A N 1
ATOM 803 C CA . ILE A 1 100 ? 10.502 6.438 -15.732 1.00 80.62 100 ILE A CA 1
ATOM 804 C C . ILE A 1 100 ? 11.656 6.948 -16.616 1.00 80.62 100 ILE A C 1
ATOM 806 O O . ILE A 1 100 ? 12.311 7.948 -16.307 1.00 80.62 100 ILE A O 1
ATOM 810 N N . ARG A 1 101 ? 11.888 6.297 -17.763 1.00 78.69 101 ARG A N 1
ATOM 811 C CA . ARG A 1 101 ? 12.937 6.697 -18.719 1.00 78.69 101 ARG A CA 1
ATOM 812 C C . ARG A 1 101 ? 12.661 8.049 -19.376 1.00 78.69 101 ARG A C 1
ATOM 814 O O . ARG A 1 101 ? 13.600 8.761 -19.718 1.00 78.69 101 ARG A O 1
ATOM 821 N N . SER A 1 102 ? 11.395 8.393 -19.588 1.00 74.88 102 SER A N 1
ATOM 822 C CA . SER A 1 102 ? 10.999 9.686 -20.151 1.00 74.88 102 SER A CA 1
ATOM 823 C C . SER A 1 102 ? 11.044 10.812 -19.115 1.00 74.88 102 SER A C 1
ATOM 825 O O . SER A 1 102 ? 11.384 11.944 -19.461 1.00 74.88 102 SER A O 1
ATOM 827 N N . MET A 1 103 ? 10.775 10.496 -17.844 1.00 68.44 103 MET A N 1
ATOM 828 C CA . MET A 1 103 ? 10.776 11.443 -16.728 1.00 68.44 103 MET A CA 1
ATOM 829 C C . MET A 1 103 ? 12.176 11.964 -16.411 1.00 68.44 103 MET A C 1
ATOM 831 O O . MET A 1 103 ? 12.371 13.141 -16.148 1.00 68.44 103 MET A O 1
ATOM 835 N N . THR A 1 104 ? 13.179 11.096 -16.518 1.00 65.69 104 THR A N 1
ATOM 836 C CA . THR A 1 104 ? 14.589 11.442 -16.272 1.00 65.69 104 THR A CA 1
ATOM 837 C C . THR A 1 104 ? 15.219 12.294 -17.380 1.00 65.69 104 THR A C 1
ATOM 839 O O . THR A 1 104 ? 16.361 12.724 -17.245 1.00 65.69 104 THR A O 1
ATOM 842 N N . ARG A 1 105 ? 14.500 12.544 -18.486 1.00 64.00 105 ARG A N 1
ATOM 843 C CA . ARG A 1 105 ? 15.024 13.229 -19.680 1.00 64.00 105 ARG A CA 1
ATOM 844 C C . ARG A 1 105 ? 14.386 14.594 -19.964 1.00 64.00 105 ARG A C 1
ATOM 846 O O . ARG A 1 105 ? 14.867 15.278 -20.865 1.00 64.00 105 ARG A O 1
ATOM 853 N N . ARG A 1 106 ? 13.313 14.992 -19.266 1.00 58.56 106 ARG A N 1
ATOM 854 C CA . ARG A 1 106 ? 12.587 16.261 -19.493 1.00 58.56 106 ARG A CA 1
ATOM 855 C C . ARG A 1 106 ? 11.966 16.791 -18.194 1.00 58.56 106 ARG A C 1
ATOM 857 O O . ARG A 1 106 ? 11.607 16.001 -17.330 1.00 58.56 106 ARG A O 1
ATOM 864 N N . GLN A 1 107 ? 11.802 18.113 -18.082 1.00 55.84 107 GLN A N 1
ATOM 865 C CA . GLN A 1 107 ? 10.841 18.702 -17.142 1.00 55.84 107 GLN A CA 1
ATOM 866 C C . GLN A 1 107 ? 9.429 18.396 -17.652 1.00 55.84 107 GLN A C 1
ATOM 868 O O . GLN A 1 107 ? 9.149 18.637 -18.825 1.00 55.84 107 GLN A O 1
ATOM 873 N N . HIS A 1 108 ? 8.569 17.862 -16.791 1.00 58.72 108 HIS A N 1
ATOM 874 C CA . HIS A 1 108 ? 7.176 17.55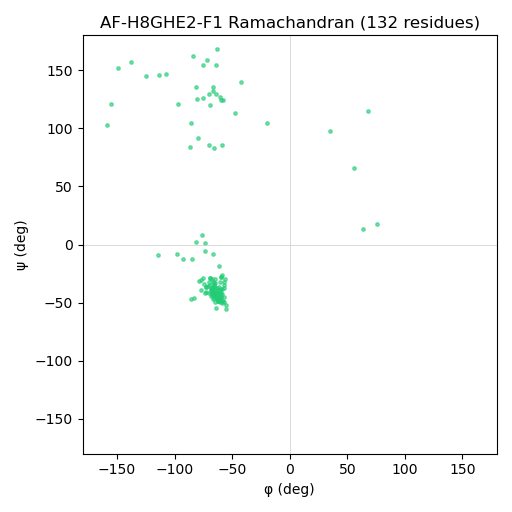2 -17.115 1.00 58.72 108 HIS A CA 1
ATOM 875 C C . HIS A 1 108 ? 6.256 18.242 -16.111 1.00 58.72 108 HIS A C 1
ATOM 877 O O . HIS A 1 108 ? 6.604 18.337 -14.931 1.00 58.72 108 HIS A O 1
ATOM 883 N N . ASP A 1 109 ? 5.094 18.691 -16.579 1.00 63.19 109 ASP A N 1
ATOM 884 C CA . ASP A 1 109 ? 4.042 19.252 -15.728 1.00 63.19 109 ASP A CA 1
ATOM 885 C C . ASP A 1 109 ? 3.168 18.124 -15.134 1.00 63.19 109 ASP A C 1
ATOM 887 O O . ASP A 1 109 ? 3.161 16.985 -15.614 1.00 63.19 109 ASP A O 1
ATOM 891 N N . ILE A 1 110 ? 2.407 18.419 -14.080 1.00 61.31 110 ILE A N 1
ATOM 892 C CA . ILE A 1 110 ? 1.537 17.474 -13.363 1.00 61.31 110 ILE A CA 1
ATOM 893 C C . ILE A 1 110 ? 0.517 16.791 -14.292 1.00 61.31 110 ILE A C 1
ATOM 895 O O . ILE A 1 110 ? 0.156 15.629 -14.087 1.00 61.31 110 ILE A O 1
ATOM 899 N N . VAL A 1 111 ? 0.105 17.486 -15.357 1.00 63.41 111 VAL A N 1
ATOM 900 C CA . VAL A 1 111 ? -0.802 16.974 -16.393 1.00 63.41 111 VAL A CA 1
ATOM 901 C C . VAL A 1 111 ? -0.143 15.858 -17.211 1.00 63.41 111 VAL A C 1
ATOM 903 O O . VAL A 1 111 ? -0.773 14.829 -17.452 1.00 63.41 111 VAL A O 1
ATOM 906 N N . ASP A 1 112 ? 1.134 16.000 -17.574 1.00 61.62 112 ASP A N 1
ATOM 907 C CA . ASP A 1 112 ? 1.877 14.981 -18.329 1.00 61.62 112 ASP A CA 1
ATOM 908 C C . ASP A 1 112 ? 2.057 13.694 -17.512 1.00 61.62 112 ASP A C 1
ATOM 910 O O . ASP A 1 112 ? 1.982 12.583 -18.044 1.00 61.62 112 ASP A O 1
ATOM 914 N N . VAL A 1 113 ? 2.231 13.835 -16.194 1.00 64.31 113 VAL A N 1
ATOM 915 C CA . VAL A 1 113 ? 2.327 12.709 -15.257 1.00 64.31 113 VAL A CA 1
ATOM 916 C C . VAL A 1 113 ? 1.012 11.930 -15.198 1.00 64.31 113 VAL A C 1
ATOM 918 O O . VAL A 1 113 ? 1.005 10.709 -15.371 1.00 64.31 113 VAL A O 1
ATOM 921 N N . LEU A 1 114 ? -0.111 12.630 -15.021 1.00 62.03 114 LEU A N 1
ATOM 922 C CA . LEU A 1 114 ? -1.458 12.042 -15.006 1.00 62.03 114 LEU A CA 1
ATOM 923 C C . LEU A 1 114 ? -1.812 11.350 -16.335 1.00 62.03 114 LEU A C 1
ATOM 925 O O . LEU A 1 114 ? -2.373 10.247 -16.340 1.00 62.03 114 LEU A O 1
ATOM 929 N N . LEU A 1 115 ? -1.437 11.946 -17.469 1.00 63.91 115 LEU A N 1
ATOM 930 C CA . LEU A 1 115 ? -1.631 11.350 -18.796 1.00 63.91 115 LEU A CA 1
ATOM 931 C C . LEU A 1 115 ? -0.724 10.130 -19.040 1.00 63.91 115 LEU A C 1
ATOM 933 O O . LEU A 1 115 ? -1.125 9.179 -19.713 1.00 63.91 115 LEU A O 1
ATOM 937 N N . GLY A 1 116 ? 0.481 10.114 -18.468 1.00 60.81 116 GLY A N 1
ATOM 938 C CA . GLY A 1 116 ? 1.389 8.967 -18.533 1.00 60.81 116 GLY A CA 1
ATOM 939 C C . GLY A 1 116 ? 0.869 7.732 -17.789 1.00 60.81 116 GLY A C 1
ATOM 940 O O . GLY A 1 116 ? 1.100 6.605 -18.231 1.00 60.81 116 GLY A O 1
ATOM 941 N N . PHE A 1 117 ? 0.133 7.935 -16.693 1.00 54.12 117 PHE A N 1
ATOM 942 C CA . PHE A 1 117 ? -0.487 6.857 -15.915 1.00 54.12 117 PHE A CA 1
ATOM 943 C C . PHE A 1 117 ? -1.747 6.272 -16.553 1.00 54.12 117 PHE A C 1
ATOM 945 O O . PHE A 1 117 ? -2.018 5.087 -16.382 1.00 54.12 117 PHE A O 1
ATOM 952 N N . SER A 1 118 ? -2.506 7.074 -17.302 1.00 55.09 118 SER A N 1
ATOM 953 C CA . SER A 1 118 ? -3.785 6.659 -17.901 1.00 55.09 118 SER A CA 1
ATOM 954 C C . SER A 1 118 ? -3.632 5.769 -19.137 1.00 55.09 118 SER A C 1
ATOM 956 O O . SER A 1 118 ? -4.625 5.442 -19.781 1.00 55.09 118 SER A O 1
ATOM 958 N N . GLY A 1 119 ? -2.408 5.328 -19.454 1.00 48.94 119 GLY A N 1
ATOM 959 C CA . GLY A 1 119 ? -2.173 4.339 -20.496 1.00 48.94 119 GLY A CA 1
ATOM 960 C C . GLY A 1 119 ? -2.773 4.792 -21.819 1.00 48.94 119 GLY A C 1
ATOM 961 O O . GLY A 1 119 ? -3.698 4.162 -22.328 1.00 48.94 119 GLY A O 1
ATOM 962 N N . PHE A 1 120 ? -2.248 5.877 -22.394 1.00 40.62 120 PHE A N 1
ATOM 963 C CA . PHE A 1 120 ? -2.620 6.288 -23.743 1.00 40.62 120 PHE A CA 1
ATOM 964 C C . PHE A 1 120 ? -2.136 5.218 -24.740 1.00 40.62 120 PHE A C 1
ATOM 966 O O . PHE A 1 120 ? -1.081 5.330 -25.367 1.00 40.62 120 PHE A O 1
ATOM 973 N N . ARG A 1 121 ? -2.930 4.152 -24.896 1.00 39.19 121 ARG A N 1
ATOM 974 C CA . ARG A 1 121 ? -2.953 3.301 -26.082 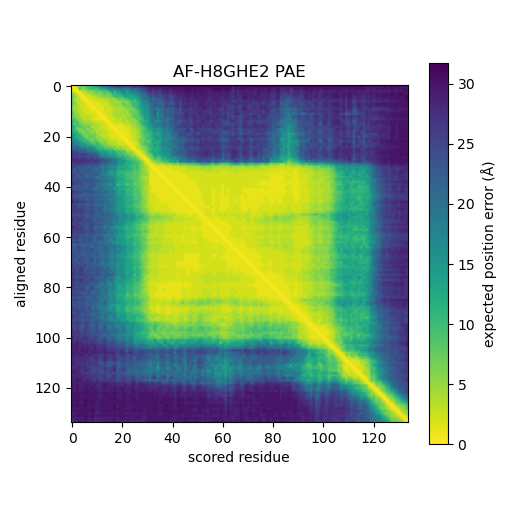1.00 39.19 121 ARG A CA 1
ATOM 975 C C . ARG A 1 121 ? -3.304 4.215 -27.254 1.00 39.19 121 ARG A C 1
ATOM 977 O O . ARG A 1 121 ? -4.460 4.299 -27.661 1.00 39.19 121 ARG A O 1
ATOM 984 N N . ARG A 1 122 ? -2.310 4.881 -27.850 1.00 40.78 122 ARG A N 1
ATOM 985 C CA . ARG A 1 122 ? -2.423 5.249 -29.264 1.00 40.78 122 ARG A CA 1
ATOM 986 C C . ARG A 1 122 ? -2.328 3.953 -30.058 1.00 40.78 122 ARG A C 1
ATOM 988 O O . ARG A 1 122 ? -1.253 3.532 -30.474 1.00 40.78 122 ARG A O 1
ATOM 995 N N . MET A 1 123 ? -3.488 3.314 -30.206 1.00 34.81 123 MET A N 1
ATOM 996 C CA . MET A 1 123 ? -3.811 2.484 -31.360 1.00 34.81 123 MET A CA 1
ATOM 997 C C . MET A 1 123 ? -3.324 3.189 -32.630 1.00 34.81 123 MET A C 1
ATOM 999 O O . MET A 1 123 ? -3.384 4.414 -32.747 1.00 34.81 123 MET A O 1
ATOM 1003 N N . GLY A 1 124 ? -2.777 2.395 -33.541 1.00 38.50 124 GLY A N 1
ATOM 1004 C CA . GLY A 1 124 ? -2.067 2.873 -34.711 1.00 38.50 124 GLY A CA 1
ATOM 1005 C C . GLY A 1 124 ? -2.891 3.685 -35.713 1.00 38.50 124 GLY A C 1
ATOM 1006 O O . GLY A 1 124 ? -4.115 3.677 -35.731 1.00 38.50 124 GLY A O 1
ATOM 1007 N N . HIS A 1 125 ? -2.115 4.292 -36.614 1.00 42.50 125 HIS A N 1
ATOM 1008 C CA . HIS A 1 125 ? -2.461 4.754 -37.959 1.00 42.50 125 HIS A CA 1
ATOM 1009 C C . HIS A 1 125 ? -3.441 5.928 -38.090 1.00 42.50 125 HIS A C 1
ATOM 1011 O O . HIS A 1 125 ? -4.648 5.789 -37.950 1.00 42.50 125 HIS A O 1
ATOM 1017 N N . ARG A 1 126 ? -2.913 7.033 -38.629 1.00 35.00 126 ARG A N 1
ATOM 1018 C CA . ARG A 1 126 ? -3.190 7.434 -40.019 1.00 35.00 126 ARG A CA 1
ATOM 1019 C C . ARG A 1 126 ? -2.049 8.316 -40.531 1.00 35.00 126 ARG A C 1
ATOM 1021 O O . ARG A 1 126 ? -1.757 9.360 -39.959 1.00 35.00 126 ARG A O 1
ATOM 1028 N N . LYS A 1 127 ? -1.393 7.872 -41.609 1.00 43.22 127 LYS A N 1
ATOM 1029 C CA . LYS A 1 127 ? -0.622 8.760 -42.487 1.00 43.22 127 LYS A CA 1
ATOM 1030 C C . LYS A 1 127 ? -1.601 9.821 -43.002 1.00 43.22 127 LYS A C 1
ATOM 1032 O O . LYS A 1 127 ? -2.643 9.455 -43.541 1.00 43.22 127 LYS A O 1
ATOM 1037 N N . GLY A 1 128 ? -1.294 11.099 -42.791 1.00 39.03 128 GLY A N 1
ATOM 1038 C CA . GLY A 1 128 ? -2.019 12.194 -43.436 1.00 39.03 128 GLY A CA 1
ATOM 1039 C C . GLY A 1 128 ? -1.826 12.144 -44.957 1.00 39.03 128 GLY A C 1
ATOM 1040 O O . GLY A 1 128 ? -0.830 11.574 -45.418 1.00 39.03 128 GLY A O 1
ATOM 1041 N N . PRO A 1 129 ? -2.770 12.684 -45.745 1.00 39.88 129 PRO A N 1
ATOM 1042 C CA . PRO A 1 129 ? -2.656 12.674 -47.194 1.00 39.88 129 PRO A CA 1
ATOM 1043 C C . PRO A 1 129 ? -1.476 13.555 -47.617 1.00 39.88 129 PRO A C 1
ATOM 1045 O O . PRO A 1 129 ? -1.287 14.654 -47.094 1.00 39.88 129 PRO A O 1
ATOM 1048 N N . LYS A 1 130 ? -0.671 13.055 -48.559 1.00 44.41 130 LYS A N 1
ATOM 1049 C CA . LYS A 1 130 ? 0.263 13.887 -49.318 1.00 44.41 130 LYS A CA 1
ATOM 1050 C C . LYS A 1 130 ? -0.576 14.771 -50.232 1.00 44.41 130 LYS A C 1
ATOM 1052 O O . LYS A 1 130 ? -1.335 14.252 -51.043 1.00 44.41 130 LYS A O 1
ATOM 1057 N N . ILE A 1 131 ? -0.455 16.078 -50.063 1.00 45.00 131 ILE A N 1
ATOM 1058 C CA . ILE A 1 131 ? -0.960 17.051 -51.024 1.00 45.00 131 ILE A CA 1
ATOM 1059 C C . ILE A 1 131 ? 0.162 17.202 -52.054 1.00 45.00 131 ILE A C 1
ATOM 1061 O O . ILE A 1 131 ? 1.212 17.759 -51.737 1.00 45.00 131 ILE A O 1
ATOM 1065 N N . GLU A 1 132 ? -0.017 16.607 -53.232 1.00 42.94 132 GLU A N 1
ATOM 1066 C CA . GLU A 1 132 ? 0.748 16.972 -54.426 1.00 42.94 132 GLU A CA 1
ATOM 1067 C C . GLU A 1 132 ? 0.182 18.302 -54.931 1.00 42.94 132 GLU A C 1
ATOM 1069 O O . GLU A 1 132 ? -1.032 18.452 -55.068 1.00 42.94 132 GLU A O 1
ATOM 1074 N N . ALA A 1 133 ? 1.063 19.285 -55.097 1.00 47.00 133 ALA A N 1
ATOM 1075 C CA . ALA A 1 133 ? 0.756 20.538 -55.763 1.00 47.00 133 ALA A CA 1
ATOM 1076 C C . ALA A 1 133 ? 1.229 20.408 -57.213 1.00 47.00 133 ALA A C 1
ATOM 1078 O O . ALA A 1 133 ? 2.412 20.134 -57.432 1.00 47.00 133 ALA A O 1
ATOM 1079 N N . ASP A 1 134 ? 0.291 20.568 -58.145 1.00 46.69 134 ASP A N 1
ATOM 1080 C CA . ASP A 1 134 ? 0.562 20.880 -59.552 1.00 46.69 134 ASP A CA 1
ATOM 1081 C C . ASP A 1 134 ? 1.054 22.331 -59.699 1.00 46.69 134 ASP A C 1
ATOM 1083 O O . ASP A 1 134 ? 0.550 23.209 -58.953 1.00 46.69 134 ASP A O 1
#

Foldseek 3Di:
DDVVVVVVVVVVVVVVVVVVVVVVVVLVPPQPVVLLVQQLVLLVVLLVCLQVPVVCSCLVSVPVDNVVSVVSVPDDSVVSSVVSSPSDRPGDDLADPVRVVVVVPDDDDPVVVSVRSVPPPPDDDDDDDDDDDD